Protein AF-A0A565AS20-F1 (afdb_monomer_lite)

Radius of gyration: 28.67 Å; chains: 1; bounding box: 60×74×52 Å

Sequence (107 aa):
MGGGRIDAPPYKSPPGRPKRKARIKGLQESPPKKKVSRVGKKAHCGLCSEKGHNSRKCPDESSESRAKRKRLNKQAREKIQMKAQIEVNIFFSTAPQGSQLARLLFG

Secondary structure (DSSP, 8-state):
-PPP--PPPPP-PPPPPP-PPPPPPPTTSPPP-PPPPSTTPPPB-TTT--BS--GGG-TT--HHHHHHHHHHHHHHHHHHHHHHHHHHHHHHHSS-S--S-SSSS--

InterPro domains:
  IPR036875 Zinc finger, CCHC-type superfamily [SSF57756] (39-62)

Foldseek 3Di:
DDDDDDDDDDDDDPPPDPDDDPDDDDPPGDPDDDPDDCPPPFDAEPPPRHTDDYVLPDPPNDPVNNVVVVVVVVVVVVVVVVVVVVVVVVVVVPPPPDDPPPPPDPD

pLDDT: mean 83.07, std 14.24, range [42.19, 98.19]

Structure (mmCIF, N/CA/C/O backbone):
data_AF-A0A565AS20-F1
#
_entry.id   AF-A0A565AS20-F1
#
loop_
_atom_site.group_PDB
_atom_site.id
_atom_site.type_symbol
_atom_site.label_atom_id
_atom_site.label_alt_id
_atom_site.label_comp_id
_atom_site.label_asym_id
_atom_site.label_entity_id
_atom_site.label_seq_id
_atom_site.pdbx_PDB_ins_code
_atom_site.Cartn_x
_atom_site.Cartn_y
_atom_site.Cartn_z
_atom_site.occupancy
_atom_site.B_iso_or_equiv
_atom_site.auth_seq_id
_atom_site.auth_comp_id
_atom_site.auth_asym_id
_atom_site.auth_atom_id
_atom_site.pdbx_PDB_model_num
ATOM 1 N N . MET A 1 1 ? -13.089 -56.845 -14.681 1.00 48.78 1 MET A N 1
ATOM 2 C CA . MET A 1 1 ? -12.225 -56.082 -15.609 1.00 48.78 1 MET A CA 1
ATOM 3 C C . MET A 1 1 ? -12.570 -54.603 -15.475 1.00 48.78 1 MET A C 1
ATOM 5 O O . MET A 1 1 ? -13.495 -54.140 -16.125 1.00 48.78 1 MET A O 1
ATOM 9 N N . GLY A 1 2 ? -11.930 -53.896 -14.539 1.00 53.25 2 GLY A N 1
ATOM 10 C CA . GLY A 1 2 ? -12.155 -52.461 -14.333 1.00 53.25 2 GLY A CA 1
ATOM 11 C C . GLY A 1 2 ? -11.275 -51.659 -15.287 1.00 53.25 2 GLY A C 1
ATOM 12 O O . GLY A 1 2 ? -10.056 -51.788 -15.230 1.00 53.25 2 GLY A O 1
ATOM 13 N N . GLY A 1 3 ? -11.887 -50.881 -16.181 1.00 62.88 3 GLY A N 1
ATOM 14 C CA . GLY A 1 3 ? -11.168 -50.019 -17.118 1.00 62.88 3 GLY A CA 1
ATOM 15 C C . GLY A 1 3 ? -10.360 -48.955 -16.375 1.00 62.88 3 GLY A C 1
ATOM 16 O O . GLY A 1 3 ? -10.893 -48.256 -15.512 1.00 62.88 3 GLY A O 1
ATOM 17 N N . GLY A 1 4 ? -9.067 -48.857 -16.691 1.00 73.88 4 GLY A N 1
ATOM 18 C CA . GLY A 1 4 ? -8.189 -47.815 -16.165 1.00 73.88 4 GLY A CA 1
ATOM 19 C C . GLY A 1 4 ? -8.706 -46.426 -16.540 1.00 73.88 4 GLY A C 1
ATOM 20 O O . GLY A 1 4 ? -9.251 -46.226 -17.625 1.00 73.88 4 GLY A O 1
ATOM 21 N N . ARG A 1 5 ? -8.558 -45.463 -15.626 1.00 75.12 5 ARG A N 1
ATOM 22 C CA . ARG A 1 5 ? -8.906 -44.063 -15.888 1.00 75.12 5 ARG A CA 1
ATOM 23 C C . ARG A 1 5 ? -7.944 -43.538 -16.952 1.00 75.12 5 ARG A C 1
ATOM 25 O O . ARG A 1 5 ? -6.743 -43.492 -16.718 1.00 75.12 5 ARG A O 1
ATOM 32 N N . ILE A 1 6 ? -8.466 -43.208 -18.129 1.00 80.88 6 ILE A N 1
ATOM 33 C CA . ILE A 1 6 ? -7.685 -42.560 -19.181 1.00 80.88 6 ILE A CA 1
ATOM 34 C C . ILE A 1 6 ? -7.599 -41.086 -18.805 1.00 80.88 6 ILE A C 1
ATOM 36 O O . ILE A 1 6 ? -8.611 -40.383 -18.818 1.00 80.88 6 ILE A O 1
ATOM 40 N N . ASP A 1 7 ? -6.404 -40.633 -18.439 1.00 82.19 7 ASP A N 1
ATOM 41 C CA . ASP A 1 7 ? -6.177 -39.226 -18.140 1.00 82.19 7 ASP A CA 1
ATOM 42 C C . ASP A 1 7 ? -6.249 -38.395 -19.421 1.00 82.19 7 ASP A C 1
ATOM 44 O O . ASP A 1 7 ? -5.714 -38.760 -20.473 1.00 82.19 7 ASP A O 1
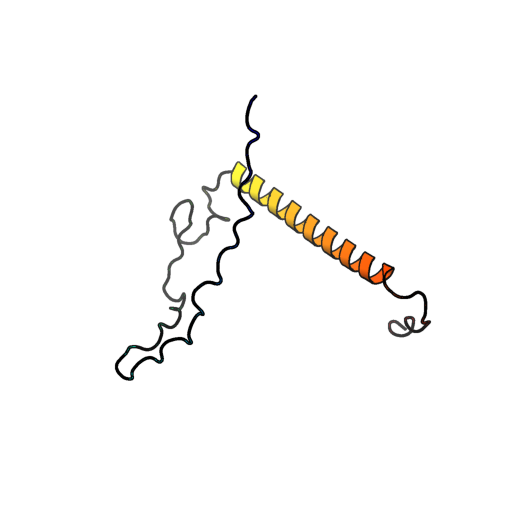ATOM 48 N N . ALA A 1 8 ? -6.932 -37.255 -19.332 1.00 84.38 8 ALA A N 1
ATOM 49 C CA . ALA A 1 8 ? -7.016 -36.328 -20.443 1.00 84.38 8 ALA A CA 1
ATOM 50 C C . ALA A 1 8 ? -5.629 -35.731 -20.738 1.00 84.38 8 ALA A C 1
ATOM 52 O O . ALA A 1 8 ? -4.871 -35.422 -19.811 1.00 84.38 8 ALA A O 1
ATOM 53 N N . PRO A 1 9 ? -5.292 -35.518 -22.020 1.00 85.62 9 PRO A N 1
ATOM 54 C CA . PRO A 1 9 ? -4.042 -34.874 -22.381 1.00 85.62 9 PRO A CA 1
ATOM 55 C C . PRO A 1 9 ? -3.952 -33.457 -21.777 1.00 85.62 9 PRO A C 1
ATOM 57 O O . PRO A 1 9 ? -4.974 -32.774 -21.642 1.00 85.62 9 PRO A O 1
ATOM 60 N N . PRO A 1 10 ? -2.738 -32.976 -21.445 1.00 90.00 10 PRO A N 1
ATOM 61 C CA . PRO A 1 10 ? -2.544 -31.659 -20.848 1.00 90.00 10 PRO A CA 1
ATOM 62 C C . PRO A 1 10 ? -3.102 -30.541 -21.735 1.00 90.00 10 PRO A C 1
ATOM 64 O O . PRO A 1 10 ? -2.687 -30.370 -22.884 1.00 90.00 10 PRO A O 1
ATOM 67 N N . TYR A 1 11 ? -4.025 -29.749 -21.191 1.00 87.12 11 TYR A N 1
ATOM 68 C CA . TYR A 1 11 ? -4.624 -28.629 -21.909 1.00 87.12 11 TYR A CA 1
ATOM 69 C C . TYR A 1 11 ? -3.593 -27.523 -22.170 1.00 87.12 11 TYR A C 1
ATOM 71 O O . TYR A 1 11 ? -2.949 -27.017 -21.249 1.00 87.12 11 TYR A O 1
ATOM 79 N N . LYS A 1 12 ? -3.475 -27.100 -23.432 1.00 82.75 12 LYS A N 1
ATOM 80 C CA . LYS A 1 12 ? -2.725 -25.902 -23.822 1.00 82.75 12 LYS A CA 1
ATOM 81 C C . LYS A 1 12 ? -3.717 -24.803 -24.169 1.00 82.75 12 LYS A C 1
ATOM 83 O O . LYS A 1 12 ? -4.461 -24.929 -25.138 1.00 82.75 12 LYS A O 1
ATOM 88 N N . SER A 1 13 ? -3.698 -23.713 -23.405 1.00 81.62 13 SER A N 1
ATOM 89 C CA . SER A 1 13 ? -4.479 -22.526 -23.743 1.00 81.62 13 SER A CA 1
ATOM 90 C C . SER A 1 13 ? -4.047 -22.006 -25.115 1.00 81.62 13 SER A C 1
ATOM 92 O O . SER A 1 13 ? -2.855 -21.733 -25.297 1.00 81.62 13 SER A O 1
ATOM 94 N N . PRO A 1 14 ? -4.970 -21.851 -26.079 1.00 82.38 14 PRO A N 1
ATOM 95 C CA . PRO A 1 14 ? -4.622 -21.279 -27.368 1.00 82.38 14 PRO A CA 1
ATOM 96 C C . PRO A 1 14 ? -4.090 -19.853 -27.171 1.00 82.38 14 PRO A C 1
ATOM 98 O O . PRO A 1 14 ? -4.498 -19.166 -26.223 1.00 82.38 14 PRO A O 1
ATOM 101 N N . PRO A 1 15 ? -3.186 -19.381 -28.047 1.00 82.81 15 PRO A N 1
ATOM 102 C CA . PRO A 1 15 ? -2.749 -17.996 -28.008 1.00 82.81 15 PRO A CA 1
ATOM 103 C C . PRO A 1 15 ? -3.986 -17.097 -28.092 1.00 82.81 15 PRO A C 1
ATOM 105 O O . PRO A 1 15 ? -4.794 -17.205 -29.015 1.00 82.81 15 PRO A O 1
ATOM 108 N N . GLY A 1 16 ? -4.161 -16.234 -27.088 1.00 83.19 16 GLY A N 1
ATOM 109 C CA . GLY A 1 16 ? -5.264 -15.279 -27.075 1.00 83.19 16 GLY A CA 1
ATOM 110 C C . GLY A 1 16 ? -5.234 -14.398 -28.325 1.00 83.19 16 GLY A C 1
ATOM 111 O O . GLY A 1 16 ? -4.198 -14.255 -28.977 1.00 83.19 16 GLY A O 1
ATOM 112 N N . ARG A 1 17 ? -6.369 -13.769 -28.653 1.00 81.56 17 ARG A N 1
ATOM 113 C CA . ARG A 1 17 ? -6.464 -12.842 -29.788 1.00 81.56 17 ARG A CA 1
ATOM 114 C C . ARG A 1 17 ? -5.281 -11.864 -29.761 1.00 81.56 17 ARG A C 1
ATOM 116 O O . ARG A 1 17 ? -5.135 -11.161 -28.753 1.00 81.56 17 ARG A O 1
ATOM 123 N N . PRO A 1 18 ? -4.480 -11.766 -30.840 1.00 78.31 18 PRO A N 1
ATOM 124 C CA . PRO A 1 18 ? -3.378 -10.819 -30.897 1.00 78.31 18 PRO A CA 1
ATOM 125 C C . PRO A 1 18 ? -3.893 -9.429 -30.534 1.00 78.31 18 PRO A C 1
ATOM 127 O O . PRO A 1 18 ? -4.827 -8.914 -31.164 1.00 78.31 18 PRO A O 1
ATOM 130 N N . LYS A 1 19 ? -3.336 -8.838 -29.471 1.00 73.88 19 LYS A N 1
ATOM 131 C CA . LYS A 1 19 ? -3.709 -7.483 -29.066 1.00 73.88 19 LYS A CA 1
ATOM 132 C C . LYS A 1 19 ? -3.283 -6.544 -30.193 1.00 73.88 19 LYS A C 1
ATOM 134 O O . LYS A 1 19 ? -2.096 -6.321 -30.407 1.00 73.88 19 LYS A O 1
ATOM 139 N N . ARG A 1 20 ? -4.259 -6.026 -30.945 1.00 77.06 20 ARG A N 1
ATOM 140 C CA . ARG A 1 20 ? -4.021 -4.986 -31.954 1.00 77.06 20 ARG A CA 1
ATOM 141 C C . ARG A 1 20 ? -3.473 -3.730 -31.271 1.00 77.06 20 ARG A C 1
ATOM 143 O O . ARG A 1 20 ? -3.671 -3.533 -30.071 1.00 77.06 20 ARG A O 1
ATOM 150 N N . LYS A 1 21 ? -2.819 -2.865 -32.054 1.00 76.94 21 LYS A N 1
ATOM 151 C CA . LYS A 1 21 ? -2.443 -1.516 -31.607 1.00 76.94 21 LYS A CA 1
ATOM 152 C C . LYS A 1 21 ? -3.676 -0.810 -31.033 1.00 76.94 21 LYS A C 1
ATOM 154 O O . LYS A 1 21 ? -4.795 -1.035 -31.501 1.00 76.94 21 LYS A O 1
ATOM 159 N N . ALA A 1 22 ? -3.467 0.018 -30.012 1.00 75.56 22 ALA A N 1
ATOM 160 C CA . ALA A 1 22 ? -4.539 0.829 -29.451 1.00 75.56 22 ALA A CA 1
ATOM 161 C C . ALA A 1 22 ? -5.204 1.649 -30.568 1.00 75.56 22 ALA A C 1
ATOM 163 O O . ALA A 1 22 ? -4.521 2.166 -31.453 1.00 75.56 22 ALA A O 1
ATOM 164 N N . ARG A 1 23 ? -6.537 1.746 -30.533 1.00 84.56 23 ARG A N 1
ATOM 165 C CA . ARG A 1 23 ? -7.301 2.603 -31.445 1.00 84.56 23 ARG A CA 1
ATOM 166 C C . ARG A 1 23 ? -6.756 4.031 -31.357 1.00 84.56 23 ARG A C 1
ATOM 168 O O . ARG A 1 23 ? -6.640 4.573 -30.258 1.00 84.56 23 ARG A O 1
ATOM 175 N N . ILE A 1 24 ? -6.460 4.633 -32.506 1.00 79.06 24 ILE A N 1
ATOM 176 C CA . ILE A 1 24 ? -6.166 6.065 -32.591 1.00 79.06 24 ILE A CA 1
ATOM 177 C C . ILE A 1 24 ? -7.463 6.809 -32.269 1.00 79.06 24 ILE A C 1
ATOM 179 O O . ILE A 1 24 ? -8.511 6.521 -32.848 1.00 79.06 24 ILE A O 1
ATOM 183 N N . LYS A 1 25 ? -7.402 7.710 -31.291 1.00 80.31 25 LYS A N 1
ATOM 184 C CA . LYS A 1 25 ? -8.555 8.477 -30.824 1.00 80.31 25 LYS A CA 1
ATOM 185 C C . LYS A 1 25 ? -8.918 9.553 -31.856 1.00 80.31 25 LYS A C 1
ATOM 187 O O . LYS A 1 25 ? -8.015 10.197 -32.381 1.00 80.31 25 LYS A O 1
ATOM 192 N N . GLY A 1 26 ? -10.205 9.719 -32.172 1.00 82.50 26 GLY A N 1
ATOM 193 C CA . GLY A 1 26 ? -10.662 10.758 -33.107 1.00 82.50 26 GLY A CA 1
ATOM 194 C C . GLY A 1 26 ? -10.479 12.174 -32.544 1.00 82.50 26 GLY A C 1
ATOM 195 O O . GLY A 1 26 ? -10.413 12.341 -31.330 1.00 82.50 26 GLY A O 1
ATOM 196 N N . LEU A 1 27 ? -10.439 13.196 -33.410 1.00 83.31 27 LEU A N 1
ATOM 197 C CA . LEU A 1 27 ? -10.258 14.605 -33.009 1.00 83.31 27 LEU A CA 1
ATOM 198 C C . LEU A 1 27 ? -11.295 15.093 -31.981 1.00 83.31 27 LEU A C 1
ATOM 200 O O . LEU A 1 27 ? -10.950 15.847 -31.077 1.00 83.31 27 LEU A O 1
ATOM 204 N N . GLN A 1 28 ? -12.542 14.630 -32.094 1.00 87.06 28 GLN A N 1
ATOM 205 C CA . GLN A 1 28 ? -13.635 15.001 -31.187 1.00 87.06 28 GLN A CA 1
ATOM 206 C C . GLN A 1 28 ? -13.641 14.201 -29.875 1.00 87.06 28 GLN A C 1
ATOM 208 O O . GLN A 1 28 ? -14.388 14.512 -28.948 1.00 87.06 28 GLN A O 1
ATOM 213 N N . GLU A 1 29 ? -12.867 13.120 -29.793 1.00 86.62 29 GLU A N 1
ATOM 214 C CA . GLU A 1 29 ? -12.866 12.258 -28.623 1.00 86.62 29 GLU A CA 1
ATOM 215 C C . GLU A 1 29 ? -11.926 12.829 -27.546 1.00 86.62 29 GLU A C 1
ATOM 217 O O . GLU A 1 29 ? -10.776 13.173 -27.816 1.00 86.62 29 GLU A O 1
ATOM 222 N N . SER A 1 30 ? -12.379 12.880 -26.287 1.00 73.31 30 SER A N 1
ATOM 223 C CA . SER A 1 30 ? -11.571 13.444 -25.197 1.00 73.31 30 SER A CA 1
ATOM 224 C C . SER A 1 30 ? -10.216 12.733 -25.084 1.00 73.31 30 SER A C 1
ATOM 226 O O . SER A 1 30 ? -10.197 11.502 -25.129 1.00 73.31 30 SER A O 1
ATOM 228 N N . PRO A 1 31 ? -9.092 13.432 -24.851 1.00 76.31 31 PRO A N 1
ATOM 229 C CA . PRO A 1 31 ? -7.783 12.802 -24.674 1.00 76.31 31 PRO A CA 1
ATOM 230 C C . PRO A 1 31 ? -7.805 11.657 -23.642 1.00 76.31 31 PRO A C 1
ATOM 232 O O . PRO A 1 31 ? -8.656 11.641 -22.744 1.00 76.31 31 PRO A O 1
ATOM 235 N N . PRO A 1 32 ? -6.900 10.663 -23.734 1.00 73.25 32 PRO A N 1
ATOM 236 C CA . PRO A 1 32 ? -6.790 9.632 -22.705 1.00 73.25 32 PRO A CA 1
ATOM 237 C C . PRO A 1 32 ? -6.653 10.292 -21.327 1.00 73.25 32 PRO A C 1
ATOM 239 O O . PRO A 1 32 ? -5.848 11.207 -21.145 1.00 73.25 32 PRO A O 1
ATOM 242 N N . LYS A 1 33 ? -7.480 9.854 -20.365 1.00 74.06 33 LYS A N 1
ATOM 243 C CA . LYS A 1 33 ? -7.526 10.439 -19.020 1.00 74.06 33 LYS A CA 1
ATOM 244 C C . LYS A 1 33 ? -6.116 10.412 -18.424 1.00 74.06 33 LYS A C 1
ATOM 246 O O . LYS A 1 33 ? -5.562 9.338 -18.187 1.00 74.06 33 LYS A O 1
ATOM 251 N N . LYS A 1 34 ? -5.537 11.588 -18.170 1.00 75.38 34 LYS A N 1
ATOM 252 C CA . LYS A 1 34 ? -4.309 11.701 -17.374 1.00 75.38 34 LYS A CA 1
ATOM 253 C C . LYS A 1 34 ? -4.617 11.188 -15.965 1.00 75.38 34 LYS A C 1
ATOM 255 O O . LYS A 1 34 ? -5.737 11.349 -15.476 1.00 75.38 34 LYS A O 1
ATOM 260 N N . LYS A 1 35 ? -3.644 10.549 -15.306 1.00 78.44 35 LYS A N 1
ATOM 261 C CA . LYS A 1 35 ? -3.803 10.156 -13.898 1.00 78.44 35 LYS A CA 1
ATOM 262 C C . LYS A 1 35 ? -4.119 11.421 -13.101 1.00 78.44 35 LYS A C 1
ATOM 264 O O . LYS A 1 35 ? -3.319 12.351 -13.101 1.00 78.44 35 LYS A O 1
ATOM 269 N N . VAL A 1 36 ? -5.286 11.461 -12.459 1.00 78.38 36 VAL A N 1
ATOM 270 C CA . VAL A 1 36 ? -5.643 12.573 -11.571 1.00 78.38 36 VAL A CA 1
ATOM 271 C C . VAL A 1 36 ? -4.581 12.692 -10.480 1.00 78.38 36 VAL A C 1
ATOM 273 O O . VAL A 1 36 ? -4.146 11.678 -9.919 1.00 78.38 36 VAL A O 1
ATOM 276 N N . SER A 1 37 ? -4.133 13.918 -10.210 1.00 82.12 37 SER A N 1
ATOM 277 C CA . SER A 1 37 ? -3.141 14.172 -9.170 1.00 82.12 37 SER A CA 1
ATOM 278 C C . SER A 1 37 ? -3.703 13.775 -7.797 1.00 82.12 37 SER A C 1
ATOM 280 O O . SER A 1 37 ? -4.912 13.623 -7.599 1.00 82.12 37 SER A O 1
ATOM 282 N N . ARG A 1 38 ? -2.814 13.545 -6.825 1.00 82.12 38 ARG A N 1
ATOM 283 C CA . ARG A 1 38 ? -3.226 13.293 -5.432 1.00 82.12 38 ARG A CA 1
ATOM 284 C C . ARG A 1 38 ? -3.625 14.577 -4.694 1.00 82.12 38 ARG A C 1
ATOM 286 O O . ARG A 1 38 ? -4.084 14.491 -3.560 1.00 82.12 38 ARG A O 1
ATOM 293 N N . VAL A 1 39 ? -3.457 15.740 -5.325 1.00 86.25 39 VAL A N 1
ATOM 294 C CA . VAL A 1 39 ? -3.791 17.046 -4.751 1.00 86.25 39 VAL A CA 1
ATOM 295 C C . VAL A 1 39 ? -5.294 17.083 -4.458 1.00 86.25 39 VAL A C 1
ATOM 297 O O . VAL A 1 39 ? -6.104 16.748 -5.316 1.00 86.25 39 VAL A O 1
ATOM 300 N N . GLY A 1 40 ? -5.659 17.413 -3.217 1.00 83.19 40 GLY A N 1
ATOM 301 C CA . GLY A 1 40 ? -7.052 17.479 -2.754 1.00 83.19 40 GLY A CA 1
ATOM 302 C C . GLY A 1 40 ? -7.662 16.159 -2.260 1.00 83.19 40 GLY A C 1
ATOM 303 O O . GLY A 1 40 ? -8.742 16.182 -1.670 1.00 83.19 40 GLY A O 1
ATOM 304 N N . LYS A 1 41 ? -6.993 15.007 -2.419 1.00 84.25 41 LYS A N 1
ATOM 305 C CA . LYS A 1 41 ? -7.494 13.733 -1.872 1.00 84.25 41 LYS A CA 1
ATOM 306 C C . LYS A 1 41 ? -7.106 13.585 -0.402 1.00 84.25 41 LYS A C 1
ATOM 308 O O . LYS A 1 41 ? -5.923 13.504 -0.078 1.00 84.25 41 LYS A O 1
ATOM 313 N N . LYS A 1 42 ? -8.099 13.483 0.485 1.00 86.81 42 LYS A N 1
ATOM 314 C CA . LYS A 1 42 ? -7.886 13.128 1.896 1.00 86.81 42 LYS A CA 1
ATOM 315 C C . LYS A 1 42 ? -7.764 11.609 2.008 1.00 86.81 42 LYS A C 1
ATOM 317 O O . LYS A 1 42 ? -8.674 10.881 1.624 1.00 86.81 42 LYS A O 1
ATOM 322 N N . ALA A 1 43 ? -6.616 11.129 2.479 1.00 87.50 43 ALA A N 1
ATOM 323 C CA . ALA A 1 43 ? -6.425 9.711 2.751 1.00 87.50 43 ALA A CA 1
ATOM 324 C C . ALA A 1 43 ? -7.075 9.352 4.092 1.00 87.50 43 ALA A C 1
ATOM 326 O O . ALA A 1 43 ? -6.836 10.024 5.098 1.00 87.50 43 ALA A O 1
ATOM 327 N N . HIS A 1 44 ? -7.868 8.287 4.078 1.00 94.06 44 HIS A N 1
ATOM 328 C CA . HIS A 1 44 ? -8.510 7.712 5.252 1.00 94.06 44 HIS A CA 1
ATOM 329 C C . HIS A 1 44 ? -7.796 6.422 5.657 1.00 94.06 44 HIS A C 1
ATOM 331 O O . HIS A 1 44 ? -7.273 5.687 4.810 1.00 94.06 44 HIS A O 1
ATOM 337 N N . CYS A 1 45 ? -7.750 6.152 6.956 1.00 95.69 45 CYS A N 1
ATOM 338 C CA . CYS A 1 45 ? -7.209 4.924 7.503 1.00 95.69 45 CYS A CA 1
ATOM 339 C C . CYS A 1 45 ? -8.069 3.730 7.071 1.00 95.69 45 CYS A C 1
ATOM 341 O O . CYS A 1 45 ? -9.275 3.737 7.256 1.00 95.69 45 CYS A O 1
ATOM 343 N N . GLY A 1 46 ? -7.464 2.666 6.544 1.00 93.06 46 GLY A N 1
ATOM 344 C CA . GLY A 1 46 ? -8.212 1.467 6.142 1.00 93.06 46 GLY A CA 1
ATOM 345 C C . GLY A 1 46 ? -8.735 0.600 7.297 1.00 93.06 46 GLY A C 1
ATOM 346 O O . GLY A 1 46 ? -9.333 -0.429 7.019 1.00 93.06 46 GLY A O 1
ATOM 347 N N . LEU A 1 47 ? -8.460 0.961 8.558 1.00 94.12 47 LEU A N 1
ATOM 348 C CA . LEU A 1 47 ? -8.937 0.240 9.747 1.00 94.12 47 LEU A CA 1
ATOM 349 C C . LEU A 1 47 ? -10.083 0.999 10.427 1.00 94.12 47 LEU A C 1
ATOM 351 O O . LEU A 1 47 ? -11.180 0.469 10.524 1.00 94.12 47 LEU A O 1
ATOM 355 N N . CYS A 1 48 ? -9.849 2.252 10.829 1.00 94.56 48 CYS A N 1
ATOM 356 C CA . CYS A 1 48 ? -10.844 3.074 11.529 1.00 94.56 48 CYS A CA 1
ATOM 357 C C . CYS A 1 48 ? -11.530 4.131 10.643 1.00 94.56 48 CYS A C 1
ATOM 359 O O . CYS A 1 48 ? -12.378 4.877 11.114 1.00 94.56 48 CYS A O 1
ATOM 361 N N . SER A 1 49 ? -11.178 4.237 9.357 1.00 94.00 49 SER A N 1
ATOM 362 C CA . SER A 1 49 ? -11.715 5.234 8.406 1.00 94.00 49 SER A CA 1
ATOM 363 C C . SER A 1 49 ? -11.456 6.714 8.743 1.00 94.00 49 SER A C 1
ATOM 365 O O . SER A 1 49 ? -11.837 7.604 7.975 1.00 94.00 49 SER A O 1
ATOM 367 N N . GLU A 1 50 ? -10.728 7.017 9.818 1.00 94.44 50 GLU A N 1
ATOM 368 C CA . GLU A 1 50 ? -10.359 8.389 10.168 1.00 94.44 50 GLU A CA 1
ATOM 369 C C . GLU A 1 50 ? -9.235 8.957 9.289 1.00 94.44 50 GLU A C 1
ATOM 371 O O . GLU A 1 50 ? -8.439 8.237 8.681 1.00 94.44 50 GLU A O 1
ATOM 376 N N . LYS A 1 51 ? -9.162 10.289 9.213 1.00 93.44 51 LYS A N 1
ATOM 377 C CA . LYS A 1 51 ? -8.136 11.027 8.459 1.00 93.44 51 LYS A CA 1
ATOM 378 C C . LYS A 1 51 ? -6.907 11.313 9.330 1.00 93.44 51 LYS A C 1
ATOM 380 O O . LYS A 1 51 ? -6.996 11.380 10.548 1.00 93.44 51 LYS A O 1
ATOM 385 N N . GLY A 1 52 ? -5.760 11.550 8.692 1.00 92.25 52 GLY A N 1
ATOM 386 C CA . GLY A 1 52 ? -4.528 11.994 9.367 1.00 92.25 52 GLY A CA 1
ATOM 387 C C . GLY A 1 52 ? -3.538 10.878 9.713 1.00 92.25 52 GLY A C 1
ATOM 388 O O . GLY A 1 52 ? -2.375 11.160 9.992 1.00 92.25 52 GLY A O 1
ATOM 389 N N . HIS A 1 53 ? -3.941 9.611 9.600 1.00 93.94 53 HIS A N 1
ATOM 390 C CA . HIS A 1 53 ? -3.048 8.465 9.747 1.00 93.94 53 HIS A CA 1
ATOM 391 C C . HIS A 1 53 ? -3.388 7.353 8.740 1.00 93.94 53 HIS A C 1
ATOM 393 O O . HIS A 1 53 ? -4.379 7.410 8.017 1.00 93.94 53 HIS A O 1
ATOM 399 N N . ASN A 1 54 ? -2.527 6.340 8.656 1.00 93.44 54 ASN A N 1
ATOM 400 C CA . ASN A 1 54 ? -2.763 5.137 7.857 1.00 93.44 54 ASN A CA 1
ATOM 401 C C . ASN A 1 54 ? -2.924 3.922 8.774 1.00 93.44 54 ASN A C 1
ATOM 403 O O . ASN A 1 54 ? -2.554 3.978 9.944 1.00 93.44 54 ASN A O 1
ATOM 407 N N . SER A 1 55 ? -3.378 2.794 8.230 1.00 93.00 55 SER A N 1
ATOM 408 C CA . SER A 1 55 ? -3.587 1.562 9.006 1.00 93.00 55 SER A CA 1
ATOM 409 C C . SER A 1 55 ? -2.360 1.108 9.807 1.00 93.00 55 SER A C 1
ATOM 411 O O . SER A 1 55 ? -2.508 0.558 10.88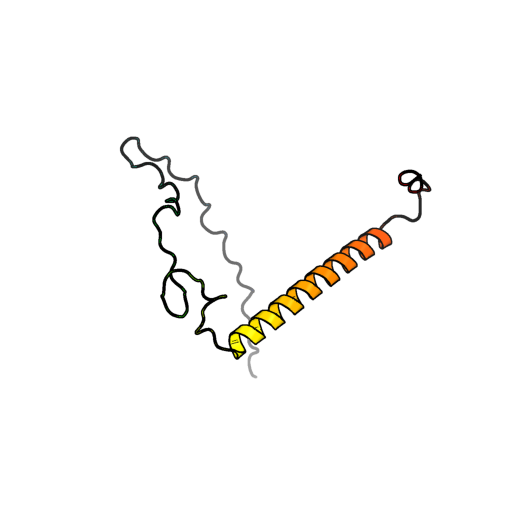9 1.00 93.00 55 SER A O 1
ATOM 413 N N . ARG A 1 56 ? -1.133 1.395 9.344 1.00 91.12 56 ARG A N 1
ATOM 414 C CA . ARG A 1 56 ? 0.107 1.024 10.058 1.00 91.12 56 ARG A CA 1
ATOM 415 C C . ARG A 1 56 ? 0.387 1.853 11.311 1.00 91.12 56 ARG A C 1
ATOM 417 O O . ARG A 1 56 ? 1.214 1.436 12.122 1.00 91.12 56 ARG A O 1
ATOM 424 N N . LYS A 1 57 ? -0.192 3.050 11.403 1.00 92.31 57 LYS A N 1
ATOM 425 C CA . LYS A 1 57 ? -0.072 3.972 12.541 1.00 92.31 57 LYS A CA 1
ATOM 426 C C . LYS A 1 57 ? -1.423 4.199 13.222 1.00 92.31 57 LYS A C 1
ATOM 428 O O . LYS A 1 57 ? -1.554 5.148 13.983 1.00 92.31 57 LYS A O 1
ATOM 433 N N . CYS A 1 58 ? -2.414 3.365 12.918 1.00 94.69 58 CYS A N 1
ATOM 434 C CA . CYS A 1 58 ? -3.728 3.466 13.521 1.00 94.69 58 CYS A CA 1
ATOM 435 C C . CYS A 1 58 ? -3.620 3.197 15.028 1.00 94.69 58 CYS A C 1
ATOM 437 O O . CYS A 1 58 ? -2.942 2.231 15.404 1.00 94.69 58 CYS A O 1
ATOM 439 N N . PRO A 1 59 ? -4.216 4.049 15.880 1.00 93.38 59 PRO A N 1
ATOM 440 C CA . PRO A 1 59 ? -4.274 3.798 17.316 1.00 93.38 59 PRO A CA 1
ATOM 441 C C . PRO A 1 59 ? -5.094 2.539 17.629 1.00 93.38 59 PRO A C 1
ATOM 443 O O . PRO A 1 59 ? -4.728 1.803 18.537 1.00 93.38 59 PRO A O 1
ATOM 446 N N . ASP A 1 60 ? -6.094 2.231 16.799 1.00 94.12 60 ASP A N 1
ATOM 447 C CA . ASP A 1 60 ? -6.978 1.066 16.946 1.00 94.12 60 ASP A CA 1
ATOM 448 C C . ASP A 1 60 ? -6.400 -0.227 16.331 1.00 94.12 60 ASP A C 1
ATOM 450 O O . ASP A 1 60 ? -7.076 -1.253 16.252 1.00 94.12 60 ASP A O 1
ATOM 454 N N . GLU A 1 61 ? -5.149 -0.212 15.846 1.00 94.25 61 GLU A N 1
ATOM 455 C CA . GLU A 1 61 ? -4.482 -1.427 15.354 1.00 94.25 61 GLU A CA 1
ATOM 456 C C . GLU A 1 61 ? -4.299 -2.420 16.514 1.00 94.25 61 GLU A C 1
ATOM 458 O O . GLU A 1 61 ? -3.638 -2.105 17.505 1.00 94.25 61 GLU A O 1
ATOM 463 N N . SER A 1 62 ? -4.803 -3.653 16.370 1.00 94.00 62 SER A N 1
ATOM 464 C CA . SER A 1 62 ? -4.619 -4.680 17.402 1.00 94.00 62 SER A CA 1
ATOM 465 C C . SER A 1 62 ? -3.136 -4.971 17.658 1.00 94.00 62 SER A C 1
ATOM 467 O O . SER A 1 62 ? -2.312 -5.019 16.734 1.00 94.00 62 SER A O 1
ATOM 469 N N . SER A 1 63 ? -2.782 -5.223 18.919 1.00 92.38 63 SER A N 1
ATOM 470 C CA . SER A 1 63 ? -1.406 -5.541 19.328 1.00 92.38 63 SER A CA 1
ATOM 471 C C . SER A 1 63 ? -0.848 -6.759 18.580 1.00 92.38 63 SER A C 1
ATOM 473 O O . SER A 1 63 ? 0.306 -6.749 18.141 1.00 92.38 63 SER A O 1
ATOM 475 N N . GLU A 1 64 ? -1.685 -7.769 18.351 1.00 94.62 64 GLU A N 1
ATOM 476 C CA . GLU A 1 64 ? -1.355 -8.976 17.593 1.00 94.62 64 GLU A CA 1
ATOM 477 C C . GLU A 1 64 ? -1.016 -8.671 16.131 1.00 94.62 64 GLU A C 1
ATOM 479 O O . GLU A 1 64 ? 0.006 -9.135 15.612 1.00 94.62 64 GLU A O 1
ATOM 484 N N . SER A 1 65 ? -1.835 -7.855 15.457 1.00 92.38 65 SER A N 1
ATOM 485 C CA . SER A 1 65 ? -1.598 -7.498 14.054 1.00 92.38 65 SER A CA 1
ATOM 486 C C . SER A 1 65 ? -0.314 -6.678 13.901 1.00 92.38 65 SER A C 1
ATOM 488 O O . SER A 1 65 ? 0.510 -6.960 13.015 1.00 92.38 65 SER A O 1
ATOM 490 N N . ARG A 1 66 ? -0.061 -5.757 14.840 1.00 93.12 66 ARG A N 1
ATOM 491 C CA . ARG A 1 66 ? 1.189 -4.996 14.935 1.00 93.12 66 ARG A CA 1
ATOM 492 C C . ARG A 1 66 ? 2.400 -5.907 15.147 1.00 93.12 66 ARG A C 1
ATOM 494 O O . ARG A 1 66 ? 3.412 -5.750 14.453 1.00 93.12 66 ARG A O 1
ATOM 501 N N . ALA A 1 67 ? 2.318 -6.860 16.076 1.00 95.56 67 ALA A N 1
ATOM 502 C CA . ALA A 1 67 ? 3.398 -7.804 16.368 1.00 95.56 67 ALA A CA 1
ATOM 503 C C . ALA A 1 67 ? 3.696 -8.717 15.167 1.00 95.56 67 ALA A C 1
ATOM 505 O O . ALA A 1 67 ? 4.852 -8.840 14.746 1.00 95.56 67 ALA A O 1
ATOM 506 N N . LYS A 1 68 ? 2.652 -9.276 14.540 1.00 96.06 68 LYS A N 1
ATOM 507 C CA . LYS A 1 68 ? 2.761 -10.098 13.325 1.00 96.06 68 LYS A CA 1
ATOM 508 C C . LYS A 1 68 ? 3.479 -9.343 12.210 1.00 96.06 68 LYS A C 1
ATOM 510 O O . LYS A 1 68 ? 4.418 -9.871 11.613 1.00 96.06 68 LYS A O 1
ATOM 515 N N . ARG A 1 69 ? 3.094 -8.089 11.961 1.00 94.44 69 ARG A N 1
ATOM 516 C CA . ARG A 1 69 ? 3.737 -7.227 10.960 1.00 94.44 69 ARG A CA 1
ATOM 517 C C . ARG A 1 69 ? 5.213 -6.973 11.272 1.00 94.44 69 ARG A C 1
ATOM 519 O O . ARG A 1 69 ? 6.040 -7.068 10.366 1.00 94.44 69 ARG A O 1
ATOM 526 N N . LYS A 1 70 ? 5.566 -6.680 12.531 1.00 95.44 70 LYS A N 1
ATOM 527 C CA . LYS A 1 70 ? 6.973 -6.515 12.949 1.00 95.44 70 LYS A CA 1
ATOM 528 C C . LYS A 1 70 ? 7.793 -7.780 12.675 1.00 95.44 70 LYS A C 1
ATOM 530 O O . LYS A 1 70 ? 8.875 -7.678 12.098 1.00 95.44 70 LYS A O 1
ATOM 535 N N . ARG A 1 71 ? 7.257 -8.958 13.014 1.00 97.50 71 ARG A N 1
ATOM 536 C CA . ARG A 1 71 ? 7.903 -10.253 12.748 1.00 97.50 71 ARG A CA 1
ATOM 537 C C . ARG A 1 71 ? 8.140 -10.476 11.256 1.00 97.50 71 ARG A C 1
ATOM 539 O O . ARG A 1 71 ? 9.257 -10.791 10.862 1.00 97.50 71 ARG A O 1
ATOM 546 N N . LEU A 1 72 ? 7.113 -10.270 10.429 1.00 97.25 72 LEU A N 1
ATOM 547 C CA . LEU A 1 72 ? 7.220 -10.430 8.975 1.00 97.25 72 LEU A CA 1
ATOM 548 C C . LEU A 1 72 ? 8.248 -9.466 8.368 1.00 97.25 72 LEU A C 1
ATOM 550 O O . LEU A 1 72 ? 9.036 -9.873 7.521 1.00 97.25 72 LEU A O 1
ATOM 554 N N . ASN A 1 73 ? 8.302 -8.218 8.842 1.00 96.62 73 ASN A N 1
ATOM 555 C CA . ASN A 1 73 ? 9.318 -7.259 8.405 1.00 96.62 73 ASN A CA 1
ATOM 556 C C . ASN A 1 73 ? 10.737 -7.701 8.787 1.00 96.62 73 ASN A C 1
ATOM 558 O O . ASN A 1 73 ? 11.642 -7.571 7.967 1.00 96.62 73 ASN A O 1
ATOM 562 N N . LYS A 1 74 ? 10.944 -8.229 10.002 1.00 97.94 74 LYS A N 1
ATOM 563 C CA . LYS A 1 74 ? 12.247 -8.771 10.427 1.00 97.94 74 LYS A CA 1
ATOM 564 C C . LYS A 1 74 ? 12.673 -9.929 9.522 1.00 97.94 74 LYS A C 1
ATOM 566 O O . LYS A 1 74 ? 13.744 -9.861 8.929 1.00 97.94 74 LYS A O 1
ATOM 571 N N . GLN A 1 75 ? 11.783 -10.899 9.316 1.00 98.19 75 GLN A N 1
ATOM 572 C CA . GLN A 1 75 ? 12.027 -12.042 8.430 1.00 98.19 75 GLN A CA 1
ATOM 573 C C . GLN A 1 75 ? 12.330 -11.608 6.991 1.00 98.19 75 GLN A C 1
ATOM 575 O O . GLN A 1 75 ? 13.208 -12.174 6.348 1.00 98.19 75 GLN A O 1
ATOM 580 N N . ALA A 1 76 ? 11.6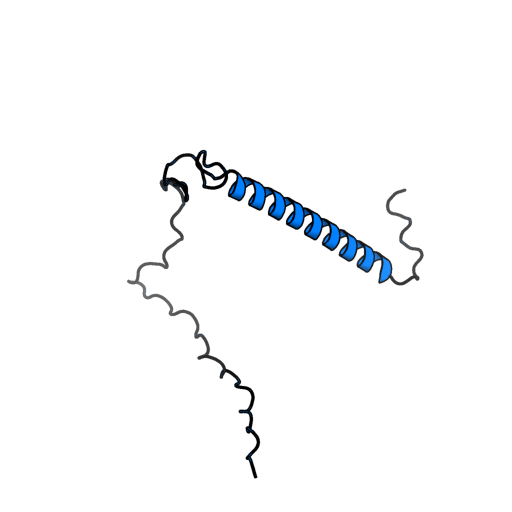25 -10.603 6.466 1.00 97.81 76 ALA A N 1
ATOM 581 C CA . ALA A 1 76 ? 11.890 -10.086 5.127 1.00 97.81 76 ALA A CA 1
ATOM 582 C C . ALA A 1 76 ? 13.292 -9.462 5.021 1.00 97.81 76 ALA A C 1
ATOM 584 O O . ALA A 1 76 ? 13.994 -9.715 4.046 1.00 97.81 76 ALA A O 1
ATOM 585 N N . ARG A 1 77 ? 13.723 -8.692 6.030 1.00 97.38 77 ARG A N 1
ATOM 586 C CA . ARG A 1 77 ? 15.067 -8.086 6.067 1.00 97.38 77 ARG A CA 1
ATOM 587 C C . ARG A 1 77 ? 16.164 -9.143 6.155 1.00 97.38 77 ARG A C 1
ATOM 589 O O . ARG A 1 77 ? 17.113 -9.074 5.383 1.00 97.38 77 ARG A O 1
ATOM 596 N N . GLU A 1 78 ? 15.995 -10.137 7.025 1.00 98.12 78 GLU A N 1
ATOM 597 C CA . GLU A 1 78 ? 16.921 -11.271 7.154 1.00 98.12 78 GLU A CA 1
ATOM 598 C C . GLU A 1 78 ? 17.032 -12.040 5.834 1.00 98.12 78 GLU A C 1
ATOM 600 O O . GLU A 1 78 ? 18.132 -12.306 5.365 1.00 98.12 78 GLU A O 1
ATOM 605 N N . LYS A 1 79 ? 15.903 -12.319 5.169 1.00 97.94 79 LYS A N 1
ATOM 606 C CA . LYS A 1 79 ? 15.899 -12.977 3.855 1.00 97.94 79 LYS A CA 1
ATOM 607 C C . LYS A 1 79 ? 16.629 -12.167 2.787 1.00 97.94 79 LYS A C 1
ATOM 609 O O . LYS A 1 79 ? 17.362 -12.749 1.996 1.00 97.94 79 LYS A O 1
ATOM 614 N N . ILE A 1 80 ? 16.442 -10.846 2.757 1.00 97.62 80 ILE A N 1
ATOM 615 C CA . ILE A 1 80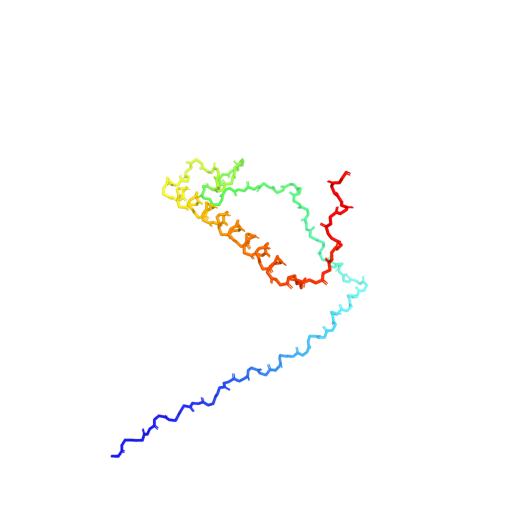 ? 17.157 -9.966 1.820 1.00 97.62 80 ILE A CA 1
ATOM 616 C C . ILE A 1 80 ? 18.664 -10.008 2.096 1.00 97.62 80 ILE A C 1
ATOM 618 O O . ILE A 1 80 ? 19.441 -10.145 1.157 1.00 97.62 80 ILE A O 1
ATOM 622 N N . GLN A 1 81 ? 19.076 -9.948 3.364 1.00 97.06 81 GLN A N 1
ATOM 623 C CA . GLN A 1 81 ? 20.487 -10.012 3.747 1.00 97.06 81 GLN A CA 1
ATOM 624 C C . GLN A 1 81 ? 21.118 -11.362 3.391 1.00 97.06 81 GLN A C 1
ATOM 626 O O . GLN A 1 81 ? 22.182 -11.390 2.783 1.00 97.06 81 GLN A O 1
ATOM 631 N N . MET A 1 82 ? 20.440 -12.467 3.705 1.00 97.31 82 MET A N 1
ATOM 632 C CA . MET A 1 82 ? 20.881 -13.815 3.338 1.00 97.31 82 MET A CA 1
ATOM 633 C C . MET A 1 82 ? 21.012 -13.958 1.820 1.00 97.31 82 MET A C 1
ATOM 635 O O . MET A 1 82 ? 22.005 -14.486 1.334 1.00 97.31 82 MET A O 1
ATOM 639 N N . LYS A 1 83 ? 20.043 -13.439 1.053 1.00 97.25 83 LYS A N 1
ATOM 640 C CA . LYS A 1 83 ? 20.097 -13.449 -0.414 1.00 97.25 83 LYS A CA 1
ATOM 641 C C . LYS A 1 83 ? 21.290 -12.651 -0.940 1.00 97.25 83 LYS A C 1
ATOM 643 O O . LYS A 1 83 ? 22.005 -13.155 -1.794 1.00 97.25 83 LYS A O 1
ATOM 648 N N . ALA A 1 84 ? 21.533 -11.457 -0.400 1.00 96.06 84 ALA A N 1
ATOM 649 C CA . ALA A 1 84 ? 22.681 -10.637 -0.777 1.00 96.06 84 ALA A CA 1
ATOM 650 C C . ALA A 1 84 ? 24.013 -11.332 -0.445 1.00 96.06 84 ALA A C 1
ATOM 652 O O . ALA A 1 84 ? 24.925 -11.325 -1.263 1.00 96.06 84 ALA A O 1
ATOM 653 N N . GLN A 1 85 ? 24.118 -11.984 0.718 1.00 95.31 85 GLN A N 1
ATOM 654 C CA . GLN A 1 85 ? 25.301 -12.774 1.078 1.00 95.31 85 GLN A CA 1
ATOM 655 C C . GLN A 1 85 ? 25.513 -13.954 0.127 1.00 95.31 85 GLN A C 1
ATOM 657 O O . GLN A 1 85 ? 26.635 -14.188 -0.306 1.00 95.31 85 GLN A O 1
ATOM 662 N N . ILE A 1 86 ? 24.449 -14.674 -0.238 1.00 95.62 86 ILE A N 1
ATOM 663 C CA . ILE A 1 86 ? 24.528 -15.761 -1.221 1.00 95.62 86 ILE A CA 1
ATOM 664 C C . ILE A 1 86 ? 24.979 -15.223 -2.584 1.00 95.62 86 ILE A C 1
ATOM 666 O O . ILE A 1 86 ? 25.858 -15.814 -3.200 1.00 95.62 86 ILE A O 1
ATOM 670 N N . GLU A 1 87 ? 24.427 -14.099 -3.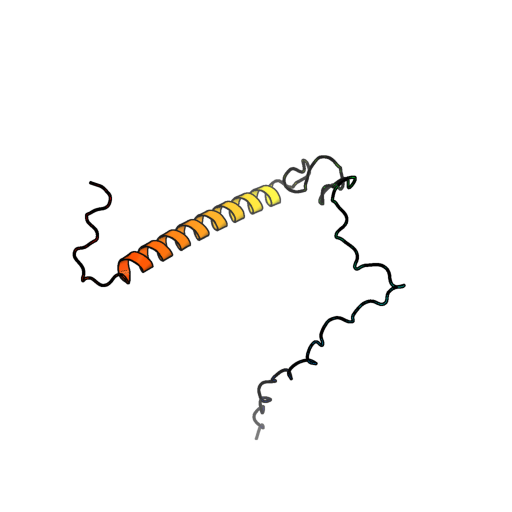043 1.00 93.94 87 GLU A N 1
ATOM 671 C CA . GLU A 1 87 ? 24.822 -13.467 -4.310 1.00 93.94 87 GLU A CA 1
ATOM 672 C C . GLU A 1 87 ? 26.303 -13.058 -4.306 1.00 93.94 87 GLU A C 1
ATOM 674 O O . GLU A 1 87 ? 27.017 -13.336 -5.269 1.00 93.94 87 GLU A O 1
ATOM 679 N N . VAL A 1 88 ? 26.787 -12.481 -3.203 1.00 92.50 88 VAL A N 1
ATOM 680 C CA . VAL A 1 88 ? 28.208 -12.156 -3.007 1.00 92.50 88 VAL A CA 1
ATOM 681 C C . VAL A 1 88 ? 29.074 -13.420 -3.015 1.00 92.50 88 VAL A C 1
ATOM 683 O O . VAL A 1 88 ? 30.081 -13.472 -3.718 1.00 92.50 88 VAL A O 1
ATOM 686 N N . ASN A 1 89 ? 28.677 -14.465 -2.289 1.00 91.12 89 ASN A N 1
ATOM 687 C CA . ASN A 1 89 ? 29.429 -15.719 -2.229 1.00 91.12 89 ASN A CA 1
ATOM 688 C C . ASN A 1 89 ? 29.502 -16.413 -3.595 1.00 91.12 89 ASN A C 1
ATOM 690 O O . ASN A 1 89 ? 30.561 -16.914 -3.971 1.00 91.12 89 ASN A O 1
ATOM 694 N N . ILE A 1 90 ? 28.402 -16.418 -4.355 1.00 91.88 90 ILE A N 1
ATOM 695 C CA . ILE A 1 90 ? 28.378 -16.945 -5.724 1.00 91.88 90 ILE A CA 1
ATOM 696 C C . ILE A 1 90 ? 29.343 -16.146 -6.600 1.00 91.88 90 ILE A C 1
ATOM 698 O O . ILE A 1 90 ? 30.169 -16.755 -7.274 1.00 91.88 90 ILE A O 1
ATOM 702 N N . PHE A 1 91 ? 29.303 -14.811 -6.541 1.00 88.75 91 PHE A N 1
ATOM 703 C CA . PHE A 1 91 ? 30.203 -13.950 -7.313 1.00 88.75 91 PHE A CA 1
ATOM 704 C C . PHE A 1 91 ? 31.684 -14.288 -7.073 1.00 88.75 91 PHE A C 1
ATOM 706 O O . PHE A 1 91 ? 32.437 -14.455 -8.032 1.00 88.75 91 PHE A O 1
ATOM 713 N N . PHE A 1 92 ? 32.090 -14.465 -5.811 1.00 83.12 92 PHE A N 1
ATOM 714 C CA . PHE A 1 92 ? 33.464 -14.847 -5.467 1.00 83.12 92 PHE A CA 1
ATOM 715 C C . PHE A 1 92 ? 33.810 -16.303 -5.826 1.00 83.12 92 PHE A C 1
ATOM 717 O O . PHE A 1 92 ? 34.957 -16.581 -6.162 1.00 83.12 92 PHE A O 1
ATOM 724 N N . SER A 1 93 ? 32.847 -17.231 -5.793 1.00 79.50 93 SER A N 1
ATOM 725 C CA . SER A 1 93 ? 33.078 -18.650 -6.109 1.00 79.50 93 SER A CA 1
ATOM 726 C C . SER A 1 93 ? 33.128 -18.952 -7.609 1.00 79.50 93 SER A C 1
ATOM 728 O O . SER A 1 93 ? 33.758 -19.933 -8.000 1.00 79.50 93 SER A O 1
ATOM 730 N N . THR A 1 94 ? 32.445 -18.168 -8.446 1.00 72.88 94 THR A N 1
ATOM 731 C CA . THR A 1 94 ? 32.447 -18.340 -9.910 1.00 72.88 94 THR A CA 1
ATOM 732 C C . THR A 1 94 ? 33.522 -17.506 -10.606 1.00 72.88 94 THR A C 1
ATOM 734 O O . THR A 1 94 ? 33.661 -17.584 -11.825 1.00 72.88 94 THR A O 1
ATOM 737 N N . ALA A 1 95 ? 34.270 -16.691 -9.855 1.00 58.69 95 ALA A N 1
ATOM 738 C CA . ALA A 1 95 ? 35.420 -15.975 -10.385 1.00 58.69 95 ALA A CA 1
ATOM 739 C C . ALA A 1 95 ? 36.504 -16.997 -10.783 1.00 58.69 95 ALA A C 1
ATOM 741 O O . ALA A 1 95 ? 36.894 -17.822 -9.952 1.00 58.69 95 ALA A O 1
ATOM 742 N N . PRO A 1 96 ? 36.999 -16.987 -12.035 1.00 61.91 96 PRO A N 1
ATOM 743 C CA . PRO A 1 96 ? 38.045 -17.912 -12.440 1.00 61.91 96 PRO A CA 1
ATOM 744 C C . PRO A 1 96 ? 39.291 -17.642 -11.592 1.00 61.91 96 PRO A C 1
ATOM 746 O O . PRO A 1 96 ? 39.781 -16.512 -11.535 1.00 61.91 96 PRO A O 1
ATOM 749 N N . GLN A 1 97 ? 39.806 -18.678 -10.925 1.00 58.88 97 GLN A N 1
ATOM 750 C CA . GLN A 1 97 ? 41.108 -18.657 -10.254 1.00 58.88 97 GLN A CA 1
ATOM 751 C C . GLN A 1 97 ? 42.202 -18.523 -11.324 1.00 58.88 97 GLN A C 1
ATOM 753 O O . GLN A 1 97 ? 42.799 -19.505 -11.750 1.00 58.88 97 GLN A O 1
ATOM 758 N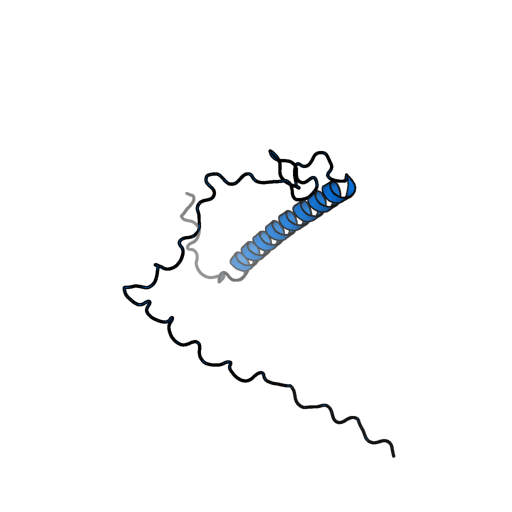 N . GLY A 1 98 ? 42.391 -17.318 -11.857 1.00 51.03 98 GLY A N 1
ATOM 759 C CA . GLY A 1 98 ? 43.211 -17.149 -13.050 1.00 51.03 98 GLY A CA 1
ATOM 760 C C . GLY A 1 98 ? 43.211 -15.748 -13.639 1.00 51.03 98 GLY A C 1
ATOM 761 O O . GLY A 1 98 ? 43.001 -15.592 -14.832 1.00 51.03 98 GLY A O 1
ATOM 762 N N . SER A 1 99 ? 43.452 -14.716 -12.834 1.00 50.94 99 SER A N 1
ATOM 763 C CA . SER A 1 99 ? 44.271 -13.578 -13.279 1.00 50.94 99 SER A CA 1
ATOM 764 C C . SER A 1 99 ? 44.701 -12.759 -12.064 1.00 50.94 99 SER A C 1
ATOM 766 O O . SER A 1 99 ? 43.890 -12.350 -11.240 1.00 50.94 99 SER A O 1
ATOM 768 N N . GLN A 1 100 ? 46.005 -12.530 -11.931 1.00 56.25 100 GLN A N 1
ATOM 769 C CA . GLN A 1 100 ? 46.638 -11.788 -10.834 1.00 56.25 100 GLN A CA 1
ATOM 770 C C . GLN A 1 100 ? 46.345 -10.266 -10.857 1.00 56.25 100 GLN A C 1
ATOM 772 O O . GLN A 1 100 ? 47.136 -9.481 -10.345 1.00 56.25 100 GLN A O 1
ATOM 777 N N . LEU A 1 101 ? 45.220 -9.809 -11.417 1.00 53.59 101 LEU A N 1
ATOM 778 C CA . LEU A 1 101 ? 44.926 -8.381 -11.617 1.00 53.59 101 LEU A CA 1
ATOM 779 C C . LEU A 1 101 ? 43.754 -7.867 -10.768 1.00 53.59 101 LEU A C 1
ATOM 781 O O . LEU A 1 101 ? 42.928 -7.092 -11.232 1.00 53.59 101 LEU A O 1
ATOM 785 N N . ALA A 1 102 ? 43.697 -8.258 -9.495 1.00 50.62 102 ALA A N 1
ATOM 786 C CA . ALA A 1 102 ? 42.770 -7.667 -8.522 1.00 50.62 102 ALA A CA 1
ATOM 787 C C . ALA A 1 102 ? 43.477 -7.239 -7.221 1.00 50.62 102 ALA A C 1
ATOM 789 O O . ALA A 1 102 ? 42.949 -7.411 -6.126 1.00 50.62 102 ALA A O 1
ATOM 790 N N . ARG A 1 103 ? 44.695 -6.689 -7.331 1.00 52.53 103 ARG A N 1
ATOM 791 C CA . ARG A 1 103 ? 45.454 -6.094 -6.209 1.00 52.53 103 ARG A CA 1
ATOM 792 C C . ARG A 1 103 ? 45.867 -4.629 -6.427 1.00 52.53 103 ARG A C 1
ATOM 794 O O . ARG A 1 103 ? 46.778 -4.161 -5.763 1.00 52.53 103 ARG A O 1
ATOM 801 N N . LEU A 1 104 ? 45.209 -3.889 -7.325 1.00 55.81 104 LEU A N 1
ATOM 802 C CA . LEU A 1 104 ? 45.589 -2.501 -7.654 1.00 55.81 104 LEU A CA 1
ATOM 803 C C . LEU A 1 104 ? 44.424 -1.498 -7.631 1.00 55.81 104 LEU A C 1
ATOM 805 O O . LEU A 1 104 ? 44.367 -0.617 -8.479 1.00 55.81 104 LEU A O 1
ATOM 809 N N . LEU A 1 105 ? 43.482 -1.609 -6.688 1.00 56.50 105 LEU A N 1
ATOM 810 C CA . LEU A 1 105 ? 42.449 -0.567 -6.505 1.00 56.50 105 LEU A CA 1
ATOM 811 C C . LEU A 1 105 ? 42.221 -0.122 -5.050 1.00 56.50 105 LEU A C 1
ATOM 813 O O . LEU A 1 105 ? 41.340 0.690 -4.799 1.00 56.50 105 LEU A O 1
ATOM 817 N N . PHE A 1 106 ? 43.036 -0.597 -4.108 1.00 51.66 106 PHE A N 1
ATOM 818 C CA . PHE A 1 106 ? 43.125 -0.047 -2.749 1.00 51.66 106 PHE A CA 1
ATOM 819 C C . PHE A 1 106 ? 44.590 -0.041 -2.293 1.00 51.66 106 PHE A C 1
ATOM 821 O O . PHE A 1 106 ? 44.947 -0.687 -1.309 1.00 51.66 106 PHE A O 1
ATOM 828 N N . GLY A 1 107 ? 45.439 0.608 -3.092 1.00 42.19 107 GLY A N 1
ATOM 829 C CA . GLY A 1 107 ? 46.778 1.046 -2.699 1.00 42.19 107 GLY A CA 1
ATOM 830 C C . GLY A 1 107 ? 46.758 2.553 -2.527 1.00 42.19 107 GLY A C 1
ATOM 831 O O . GLY A 1 107 ? 46.162 3.201 -3.417 1.00 42.19 107 GLY A O 1
#

Organism: NCBI:txid586526